Protein AF-A0A7S1M8Z0-F1 (afdb_monomer_lite)

Structure (mmCIF, N/CA/C/O backbone):
data_AF-A0A7S1M8Z0-F1
#
_entry.id   AF-A0A7S1M8Z0-F1
#
loop_
_atom_site.group_PDB
_atom_site.id
_atom_site.type_symbol
_atom_site.label_atom_id
_atom_site.label_alt_id
_atom_site.label_comp_id
_atom_site.label_asym_id
_atom_site.label_entity_id
_atom_site.label_seq_id
_atom_site.pdbx_PDB_ins_code
_atom_site.Cartn_x
_atom_site.Cartn_y
_atom_site.Cartn_z
_atom_site.occupancy
_atom_site.B_iso_or_equiv
_atom_site.auth_seq_id
_atom_site.auth_comp_id
_atom_site.auth_asym_id
_atom_site.auth_atom_id
_atom_site.pdbx_PDB_model_num
ATOM 1 N N . PHE A 1 1 ? 12.786 -20.046 3.860 1.00 57.66 1 PHE A N 1
ATOM 2 C CA . PHE A 1 1 ? 13.550 -18.859 4.321 1.00 57.66 1 PHE A CA 1
ATOM 3 C C . PHE A 1 1 ? 15.037 -19.170 4.453 1.00 57.66 1 PHE A C 1
ATOM 5 O O . PHE A 1 1 ? 15.834 -18.462 3.858 1.00 57.66 1 PHE A O 1
ATOM 12 N N . LEU A 1 2 ? 15.414 -20.235 5.171 1.00 64.81 2 LEU A N 1
ATOM 13 C CA . LEU A 1 2 ? 16.819 -20.633 5.333 1.00 64.81 2 LEU A CA 1
ATOM 14 C C . LEU A 1 2 ? 17.501 -20.988 3.999 1.00 64.81 2 LEU A C 1
ATOM 16 O O . LEU A 1 2 ? 18.540 -20.418 3.695 1.00 64.81 2 LEU A O 1
ATOM 20 N N . GLU A 1 3 ? 16.858 -21.794 3.152 1.00 67.50 3 GLU A N 1
ATOM 21 C CA . GLU A 1 3 ? 17.387 -22.155 1.820 1.00 67.50 3 GLU A CA 1
ATOM 22 C C . GLU A 1 3 ? 17.566 -20.942 0.888 1.00 67.50 3 GLU A C 1
ATOM 24 O O . GLU A 1 3 ? 18.524 -20.852 0.124 1.00 67.50 3 GLU A O 1
ATOM 29 N N . PHE A 1 4 ? 16.663 -19.960 0.986 1.00 63.91 4 PHE A N 1
ATOM 30 C CA . PHE A 1 4 ? 16.770 -18.688 0.267 1.00 63.91 4 PHE A CA 1
ATOM 31 C C . PHE A 1 4 ? 17.975 -17.876 0.753 1.00 63.91 4 PHE A C 1
ATOM 33 O O . PHE A 1 4 ? 18.773 -17.408 -0.053 1.00 63.91 4 PHE A O 1
ATOM 40 N N . ALA A 1 5 ? 18.132 -17.736 2.074 1.00 66.06 5 ALA A N 1
ATOM 41 C CA . ALA A 1 5 ? 19.267 -17.032 2.666 1.00 66.06 5 ALA A CA 1
ATOM 42 C C . ALA A 1 5 ? 20.605 -17.690 2.288 1.00 66.06 5 ALA A C 1
ATOM 44 O O . ALA A 1 5 ? 21.610 -17.003 2.118 1.00 66.06 5 ALA A O 1
ATOM 45 N N . GLU A 1 6 ? 20.615 -19.010 2.121 1.00 70.12 6 GLU A N 1
ATOM 46 C CA . GLU A 1 6 ? 21.782 -19.779 1.700 1.00 70.12 6 GLU A CA 1
ATOM 47 C C . GLU A 1 6 ? 22.109 -19.586 0.210 1.00 70.12 6 GLU A C 1
ATOM 49 O O . GLU A 1 6 ? 23.267 -19.354 -0.138 1.00 70.12 6 GLU A O 1
ATOM 54 N N . ARG A 1 7 ? 21.095 -19.545 -0.666 1.00 67.25 7 ARG A N 1
ATOM 55 C CA . ARG A 1 7 ? 21.262 -19.185 -2.088 1.00 67.25 7 ARG A CA 1
ATOM 56 C C . ARG A 1 7 ? 21.718 -17.742 -2.300 1.00 67.25 7 ARG A C 1
ATOM 58 O O . ARG A 1 7 ? 22.514 -17.489 -3.196 1.00 67.25 7 ARG A O 1
ATOM 65 N N . VAL A 1 8 ? 21.249 -16.799 -1.481 1.00 66.81 8 VAL A N 1
ATOM 66 C CA . VAL A 1 8 ? 21.716 -15.401 -1.522 1.00 66.81 8 VAL A CA 1
ATOM 67 C C . VAL A 1 8 ? 23.174 -15.291 -1.065 1.00 66.81 8 VAL A C 1
ATOM 69 O O . VAL A 1 8 ? 23.925 -14.496 -1.623 1.00 66.81 8 VAL A O 1
ATOM 72 N N . LYS A 1 9 ? 23.599 -16.103 -0.086 1.00 71.25 9 LYS A N 1
ATOM 73 C CA . LYS A 1 9 ? 25.006 -16.169 0.348 1.00 71.25 9 LYS A CA 1
ATOM 74 C C . LYS A 1 9 ? 25.931 -16.756 -0.722 1.00 71.25 9 LYS A C 1
ATOM 76 O O . LYS A 1 9 ? 27.080 -16.337 -0.793 1.00 71.25 9 LYS A O 1
ATOM 81 N N . ASN A 1 10 ? 25.432 -17.682 -1.544 1.00 75.06 10 ASN A N 1
ATOM 82 C CA . ASN A 1 10 ? 26.195 -18.366 -2.589 1.00 75.06 10 ASN A CA 1
ATOM 83 C C . ASN A 1 10 ? 25.522 -18.207 -3.966 1.00 75.06 10 ASN A C 1
ATOM 85 O O . ASN A 1 10 ? 24.929 -19.163 -4.477 1.00 75.06 10 ASN A O 1
ATOM 89 N N . PRO A 1 11 ? 25.584 -17.012 -4.581 1.00 63.38 11 PRO A N 1
ATOM 90 C CA . PRO A 1 11 ? 24.994 -16.804 -5.893 1.00 63.38 11 PRO A CA 1
ATOM 91 C C . PRO A 1 11 ? 25.769 -17.618 -6.946 1.00 63.38 11 PRO A C 1
ATOM 93 O O . PRO A 1 11 ? 27.001 -17.589 -6.955 1.00 63.38 11 PRO A O 1
ATOM 96 N N . PRO A 1 12 ? 25.098 -18.347 -7.854 1.00 67.38 12 PRO A N 1
ATOM 97 C CA . PRO A 1 12 ? 25.777 -19.001 -8.970 1.00 67.38 12 PRO A CA 1
ATOM 98 C C . PRO A 1 12 ? 26.380 -17.965 -9.927 1.00 67.38 12 PRO A C 1
ATOM 100 O O . PRO A 1 12 ? 25.918 -16.819 -9.990 1.00 67.38 12 PRO A O 1
ATOM 103 N N . ALA A 1 13 ? 27.416 -18.406 -10.646 1.00 66.19 13 ALA A N 1
ATOM 104 C CA . ALA A 1 13 ? 28.299 -17.576 -11.458 1.00 66.19 13 ALA A CA 1
ATOM 105 C C . ALA A 1 13 ? 27.532 -16.645 -12.420 1.00 66.19 13 ALA A C 1
ATOM 107 O O . ALA A 1 13 ? 26.512 -17.057 -12.982 1.00 66.19 13 ALA A O 1
ATOM 108 N N . PRO A 1 14 ? 28.004 -15.398 -12.605 1.00 62.69 14 PRO A N 1
ATOM 109 C CA . PRO A 1 14 ? 27.359 -14.445 -13.495 1.00 62.69 14 PRO A CA 1
ATOM 110 C C . PRO A 1 14 ? 27.342 -14.978 -14.931 1.00 62.69 14 PRO A C 1
ATOM 112 O O . PRO A 1 14 ? 28.318 -15.556 -15.412 1.00 62.69 14 PRO A O 1
ATOM 115 N N . VAL A 1 15 ? 26.208 -14.787 -15.604 1.00 66.50 15 VAL A N 1
ATOM 116 C CA . VAL A 1 15 ? 26.064 -15.053 -17.037 1.00 66.50 15 VAL A CA 1
ATOM 117 C C . VAL A 1 15 ? 26.880 -14.008 -17.801 1.00 66.50 15 VAL A C 1
ATOM 119 O O . VAL A 1 15 ? 26.974 -12.863 -17.362 1.00 66.50 15 VAL A O 1
ATOM 122 N N . VAL A 1 16 ? 27.493 -14.437 -18.907 1.00 60.75 16 VAL A N 1
ATOM 123 C CA . VAL A 1 16 ? 28.417 -13.668 -19.756 1.00 60.75 16 VAL A CA 1
ATOM 124 C C . VAL A 1 16 ? 27.919 -12.238 -19.966 1.00 60.75 16 VAL A C 1
ATOM 126 O O . VAL A 1 16 ? 26.814 -12.024 -20.463 1.00 60.75 16 VAL A O 1
ATOM 129 N N . GLU A 1 17 ? 28.748 -11.271 -19.572 1.00 58.31 17 GLU A N 1
ATOM 130 C CA . GLU A 1 17 ? 28.464 -9.846 -19.704 1.00 58.31 17 GLU A CA 1
ATOM 131 C C . GLU A 1 17 ? 28.171 -9.509 -21.172 1.00 58.31 17 GLU A C 1
ATOM 133 O O . GLU A 1 17 ? 29.027 -9.647 -22.050 1.00 58.31 17 GLU A O 1
ATOM 138 N N . GLY A 1 18 ? 26.939 -9.071 -21.445 1.00 62.22 18 GLY A N 1
ATOM 139 C CA . GLY A 1 18 ? 26.601 -8.436 -22.713 1.00 62.22 18 GLY A CA 1
ATOM 140 C C . GLY A 1 18 ? 27.474 -7.195 -22.949 1.00 62.22 18 GLY A C 1
ATOM 141 O O . GLY A 1 18 ? 28.078 -6.673 -22.007 1.00 62.22 18 GLY A O 1
ATOM 142 N N . PRO A 1 19 ? 27.564 -6.698 -24.196 1.00 61.81 19 PRO A N 1
ATOM 143 C CA . PRO A 1 19 ? 28.410 -5.557 -24.523 1.00 61.81 19 PRO A CA 1
ATOM 144 C C . PRO A 1 19 ? 28.108 -4.386 -23.586 1.00 61.81 19 PRO A C 1
ATOM 146 O O . PRO A 1 19 ? 26.971 -3.921 -23.500 1.00 61.81 19 PRO A O 1
ATOM 149 N N . ALA A 1 20 ? 29.137 -3.931 -22.868 1.00 58.75 20 ALA A N 1
ATOM 150 C CA . ALA A 1 20 ? 29.019 -2.845 -21.911 1.00 58.75 20 ALA A CA 1
ATOM 151 C C . ALA A 1 20 ? 28.446 -1.604 -22.608 1.00 58.75 20 ALA A C 1
ATOM 153 O O . ALA A 1 20 ? 29.115 -0.983 -23.441 1.00 58.75 20 ALA A O 1
ATOM 154 N N . MET A 1 21 ? 27.206 -1.237 -22.271 1.00 53.12 21 MET A N 1
ATOM 155 C CA . MET A 1 21 ? 26.629 0.031 -22.703 1.00 53.12 21 MET A CA 1
ATOM 156 C C . MET A 1 21 ? 27.519 1.159 -22.182 1.00 53.12 21 MET A C 1
ATOM 158 O O . MET A 1 21 ? 27.577 1.433 -20.981 1.00 53.12 21 MET A O 1
ATOM 162 N N . LYS A 1 22 ? 28.231 1.823 -23.095 1.00 59.34 22 LYS A N 1
ATOM 163 C CA . LYS A 1 22 ? 28.961 3.052 -22.794 1.00 59.34 22 LYS A CA 1
ATOM 164 C C . LYS A 1 22 ? 27.948 4.180 -22.668 1.00 59.34 22 LYS A C 1
ATOM 166 O O . LYS A 1 22 ? 27.602 4.833 -23.644 1.00 59.34 22 LYS A O 1
ATOM 171 N N . ILE A 1 23 ? 27.449 4.379 -21.454 1.00 61.59 23 ILE A N 1
ATOM 172 C CA . ILE A 1 23 ? 26.660 5.560 -21.120 1.00 61.59 23 ILE A CA 1
ATOM 173 C C . ILE A 1 23 ? 27.655 6.704 -20.927 1.00 61.59 23 ILE A C 1
ATOM 175 O O . ILE A 1 23 ? 28.396 6.721 -19.942 1.00 61.59 23 ILE A O 1
ATOM 179 N N . GLU A 1 24 ? 27.688 7.652 -21.860 1.00 72.69 24 GLU A N 1
ATOM 180 C CA . GLU A 1 24 ? 28.400 8.915 -21.669 1.00 72.69 24 GLU A CA 1
ATOM 181 C C . GLU A 1 24 ? 27.661 9.729 -20.603 1.00 72.69 24 GLU A C 1
ATOM 183 O O . GLU A 1 24 ? 26.713 10.465 -20.871 1.00 72.69 24 GLU A O 1
ATOM 188 N N . LYS A 1 25 ? 28.034 9.509 -19.339 1.00 72.31 25 LYS A N 1
ATOM 189 C CA . LYS A 1 25 ? 27.391 10.161 -18.200 1.00 72.31 25 LYS A CA 1
ATOM 190 C C . LYS A 1 25 ? 27.702 11.653 -18.239 1.00 72.31 25 LYS A C 1
ATOM 192 O O . LYS A 1 25 ? 28.848 12.056 -18.049 1.00 72.31 25 LYS A O 1
ATOM 197 N N . SER A 1 26 ? 26.672 12.469 -18.430 1.00 79.56 26 SER A N 1
ATOM 198 C CA . SER A 1 26 ? 26.752 13.907 -18.187 1.00 79.56 26 SER A CA 1
ATOM 199 C C . SER A 1 26 ? 27.085 14.143 -16.711 1.00 79.56 26 SER A C 1
ATOM 201 O O . SER A 1 26 ? 26.554 13.469 -15.825 1.00 79.56 26 SER A O 1
ATOM 203 N N . THR A 1 27 ? 27.958 15.101 -16.425 1.00 86.94 27 THR A N 1
ATOM 204 C CA . THR A 1 27 ? 28.214 15.541 -15.049 1.00 86.94 27 THR A CA 1
ATOM 205 C C . THR A 1 27 ? 26.972 16.216 -14.462 1.00 86.94 27 THR A C 1
ATOM 207 O O . THR A 1 27 ? 26.138 16.751 -15.195 1.00 86.94 27 THR A O 1
ATOM 210 N N . ALA A 1 28 ? 26.857 16.249 -13.132 1.00 83.81 28 ALA A N 1
ATOM 211 C CA . ALA A 1 28 ? 25.744 16.921 -12.454 1.00 83.81 28 ALA A CA 1
ATOM 212 C C . ALA A 1 28 ? 25.609 18.404 -12.861 1.00 83.81 28 ALA A C 1
ATOM 214 O O . ALA A 1 28 ? 24.496 18.912 -12.972 1.00 83.81 28 ALA A O 1
ATOM 215 N N . ILE A 1 29 ? 26.735 19.074 -13.145 1.00 88.00 29 ILE A N 1
ATOM 216 C CA . ILE A 1 29 ? 26.765 20.467 -13.617 1.00 88.00 29 ILE A CA 1
ATOM 217 C C . ILE A 1 29 ? 26.121 20.573 -15.004 1.00 88.00 29 ILE A C 1
ATOM 219 O O . ILE A 1 29 ? 25.214 21.377 -15.196 1.00 88.00 29 ILE A O 1
ATOM 223 N N . GLN A 1 30 ? 26.509 19.704 -15.941 1.00 87.19 30 GLN A N 1
ATOM 224 C CA . GLN A 1 30 ? 25.935 19.679 -17.292 1.00 87.19 30 GLN A CA 1
ATOM 225 C C . GLN A 1 30 ? 24.432 19.366 -17.275 1.00 87.19 30 GLN A C 1
ATOM 227 O O . GLN A 1 30 ? 23.664 19.971 -18.019 1.00 87.19 30 GLN A O 1
ATOM 232 N N . GLN A 1 31 ? 23.989 18.455 -16.402 1.00 83.00 31 GLN A N 1
ATOM 233 C CA . GLN A 1 31 ? 22.563 18.149 -16.232 1.00 83.00 31 GLN A CA 1
ATOM 234 C C . GLN A 1 31 ? 21.795 19.341 -15.662 1.00 83.00 31 GLN A C 1
ATOM 236 O O . GLN A 1 31 ? 20.706 19.655 -16.133 1.00 83.00 31 GLN A O 1
ATOM 241 N N . GLN A 1 32 ? 22.359 20.025 -14.667 1.00 84.19 32 GLN A N 1
ATOM 242 C CA . GLN A 1 32 ? 21.751 21.210 -14.073 1.00 84.19 32 GLN A CA 1
ATOM 243 C C . GLN A 1 32 ? 21.622 22.351 -15.087 1.00 84.19 32 GLN A C 1
ATOM 245 O O . GLN A 1 32 ? 20.575 22.995 -15.144 1.00 84.19 32 GLN A O 1
ATOM 250 N N . GLU A 1 33 ? 22.660 22.606 -15.883 1.00 88.69 33 GLU A N 1
ATOM 251 C CA . GLU A 1 33 ? 22.640 23.612 -16.949 1.00 88.69 33 GLU A CA 1
ATOM 252 C C . GLU A 1 33 ? 21.593 23.283 -18.016 1.00 88.69 33 GLU A C 1
ATOM 254 O O . GLU A 1 33 ? 20.807 24.153 -18.387 1.00 88.69 33 GLU A O 1
ATOM 259 N N . PHE A 1 34 ? 21.523 22.020 -18.445 1.00 85.75 34 PHE A N 1
ATOM 260 C CA . PHE A 1 34 ? 20.521 21.547 -19.398 1.00 85.75 34 PHE A CA 1
ATOM 261 C C . PHE A 1 34 ? 19.091 21.663 -18.851 1.00 85.75 34 PHE A C 1
ATOM 263 O O . PHE A 1 34 ? 18.221 22.233 -19.498 1.00 85.75 34 PHE A O 1
ATOM 270 N N . LEU A 1 35 ? 18.829 21.204 -17.626 1.00 83.31 35 LEU A N 1
ATOM 271 C CA . LEU A 1 35 ? 17.498 21.317 -17.019 1.00 83.31 35 LEU A CA 1
ATOM 272 C C . LEU A 1 35 ? 17.081 22.779 -16.809 1.00 83.31 35 LEU A C 1
ATOM 274 O O . LEU A 1 35 ? 15.910 23.109 -16.956 1.00 83.31 35 LEU A O 1
ATOM 278 N N . ARG A 1 36 ? 18.030 23.671 -16.498 1.00 83.44 36 ARG A N 1
ATOM 279 C CA . ARG A 1 36 ? 17.775 25.118 -16.391 1.00 83.44 36 ARG A CA 1
ATOM 280 C C . ARG A 1 36 ? 17.540 25.791 -17.741 1.00 83.44 36 ARG A C 1
ATOM 282 O O . ARG A 1 36 ? 16.894 26.841 -17.771 1.00 83.44 36 ARG A O 1
ATOM 289 N N . SER A 1 37 ? 18.086 25.239 -18.826 1.00 88.12 37 SER A N 1
ATOM 290 C CA . SER A 1 37 ? 17.862 25.748 -20.181 1.00 88.12 37 SER A CA 1
ATOM 291 C C . SER A 1 37 ? 16.499 25.328 -20.734 1.00 88.12 37 SER A C 1
ATOM 293 O O . SER A 1 37 ? 15.912 26.076 -21.516 1.00 88.12 37 SER A O 1
ATOM 295 N N . ILE A 1 38 ? 15.944 24.203 -20.268 1.00 86.81 38 ILE A N 1
ATOM 296 C CA . ILE A 1 38 ? 14.553 23.816 -20.522 1.00 86.81 38 ILE A CA 1
ATOM 297 C C . ILE A 1 38 ? 13.631 24.741 -19.718 1.00 86.81 38 ILE A C 1
ATOM 299 O O . ILE A 1 38 ? 13.222 24.453 -18.595 1.00 86.81 38 ILE A O 1
ATOM 303 N N . LYS A 1 39 ? 13.289 25.886 -20.304 1.00 77.81 39 LYS A N 1
ATOM 304 C CA . LYS A 1 39 ? 12.214 26.746 -19.811 1.00 77.81 39 LYS A CA 1
ATOM 305 C C . LYS A 1 39 ? 10.970 26.500 -20.647 1.00 77.81 39 LYS A C 1
ATOM 307 O O . LYS A 1 39 ? 10.931 26.840 -21.824 1.00 77.81 39 LYS A O 1
ATOM 312 N N . CYS A 1 40 ? 9.954 25.919 -20.025 1.00 77.06 40 CYS A N 1
ATOM 313 C CA . CYS A 1 40 ? 8.594 25.936 -20.540 1.00 77.06 40 CYS A CA 1
ATOM 314 C C . CYS A 1 40 ? 7.809 26.913 -19.668 1.00 77.06 40 CYS A C 1
ATOM 316 O O . CYS A 1 40 ? 7.629 26.672 -18.474 1.00 77.06 40 CYS A O 1
ATOM 318 N N . GLU A 1 41 ? 7.396 28.042 -20.238 1.00 76.00 41 GLU A N 1
ATOM 319 C CA . GLU A 1 41 ? 6.440 28.917 -19.567 1.00 76.00 41 GLU A CA 1
ATOM 320 C C . GLU A 1 41 ? 5.075 28.234 -19.597 1.00 76.00 41 GLU A C 1
ATOM 322 O O . GLU A 1 41 ? 4.386 28.209 -20.615 1.00 76.00 41 GLU A O 1
ATOM 327 N N . VAL A 1 42 ? 4.709 27.627 -18.471 1.00 78.06 42 VAL A N 1
ATOM 328 C CA . VAL A 1 42 ? 3.378 27.061 -18.271 1.00 78.06 42 VAL A CA 1
ATOM 329 C C . VAL A 1 42 ? 2.503 28.161 -17.689 1.00 78.06 42 VAL A C 1
ATOM 331 O O . VAL A 1 42 ? 2.612 28.495 -16.510 1.00 78.06 42 VAL A O 1
ATOM 334 N N . SER A 1 43 ? 1.639 28.743 -18.516 1.00 80.75 43 SER A N 1
ATOM 335 C CA . SER A 1 43 ? 0.570 29.612 -18.040 1.00 80.75 43 SER A CA 1
ATOM 336 C C . SER A 1 43 ? -0.681 28.772 -17.793 1.00 80.75 43 SER A C 1
ATOM 338 O O . SER A 1 43 ? -1.167 28.052 -18.664 1.00 80.75 43 SER A O 1
ATOM 340 N N . CYS A 1 44 ? -1.198 28.832 -16.570 1.00 75.25 44 CYS A N 1
ATOM 341 C CA . CYS A 1 44 ? -2.487 28.248 -16.234 1.00 75.25 44 CYS A CA 1
ATOM 342 C C . CYS A 1 44 ? -3.514 29.381 -16.204 1.00 75.25 44 CYS A C 1
ATOM 344 O O . CYS A 1 44 ? -3.436 30.256 -15.346 1.00 75.25 44 CYS A O 1
ATOM 346 N N . ALA A 1 45 ? -4.450 29.381 -17.155 1.00 83.75 45 ALA A N 1
ATOM 347 C CA . ALA A 1 45 ? -5.551 30.346 -17.205 1.00 83.75 45 ALA A CA 1
ATOM 348 C C . ALA A 1 45 ? -6.752 29.932 -16.330 1.00 83.75 45 ALA A C 1
ATOM 350 O O . ALA A 1 45 ? -7.773 30.614 -16.333 1.00 83.75 45 ALA A O 1
ATOM 351 N N . ALA A 1 46 ? -6.658 28.801 -15.622 1.00 84.06 46 ALA A N 1
ATOM 352 C CA . ALA A 1 46 ? -7.729 28.329 -14.757 1.00 84.06 46 ALA A CA 1
ATOM 353 C C . ALA A 1 46 ? -7.810 29.178 -13.482 1.00 84.06 46 ALA A C 1
ATOM 355 O O . ALA A 1 46 ? -6.788 29.519 -12.881 1.00 84.06 46 ALA A O 1
ATOM 356 N N . GLU A 1 47 ? -9.033 29.487 -13.053 1.00 81.81 47 GLU A N 1
ATOM 357 C CA . GLU A 1 47 ? -9.273 30.117 -11.758 1.00 81.81 47 GLU A CA 1
ATOM 358 C C . GLU A 1 47 ? -8.748 29.223 -10.627 1.00 81.81 47 GLU A C 1
ATOM 360 O O . GLU A 1 47 ? -8.876 27.996 -10.658 1.00 81.81 47 GLU A O 1
ATOM 365 N N . HIS A 1 48 ? -8.121 29.841 -9.626 1.00 75.75 48 HIS A N 1
ATOM 366 C CA . HIS A 1 48 ? -7.600 29.121 -8.470 1.00 75.75 48 HIS A CA 1
ATOM 367 C C . HIS A 1 48 ? -8.779 28.535 -7.685 1.00 75.75 48 HIS A C 1
ATOM 369 O O . HIS A 1 48 ? -9.573 29.278 -7.110 1.00 75.75 48 HIS A O 1
ATOM 375 N N . VAL A 1 49 ? -8.910 27.208 -7.669 1.00 80.50 49 VAL A N 1
ATOM 376 C CA . VAL A 1 49 ? -9.993 26.547 -6.934 1.00 80.50 49 VAL A CA 1
ATOM 377 C C . VAL A 1 49 ? -9.731 26.702 -5.439 1.00 80.50 49 VAL A C 1
ATOM 379 O O . VAL A 1 49 ? -8.772 26.144 -4.905 1.00 80.50 49 VAL A O 1
ATOM 382 N N . THR A 1 50 ? -10.579 27.462 -4.748 1.00 79.69 50 THR A N 1
ATOM 383 C CA . THR A 1 50 ? -10.586 27.492 -3.284 1.00 79.69 50 THR A CA 1
ATOM 384 C C . THR A 1 50 ? -11.281 26.235 -2.766 1.00 79.69 50 THR A C 1
ATOM 386 O O . THR A 1 50 ? -12.428 25.997 -3.154 1.00 79.69 50 THR A O 1
ATOM 389 N N . PRO A 1 51 ? -10.634 25.429 -1.907 1.00 79.19 51 PRO A N 1
ATOM 390 C CA . PRO A 1 51 ? -11.277 24.254 -1.336 1.00 79.19 51 PRO A CA 1
ATOM 391 C C . PRO A 1 51 ? -12.516 24.656 -0.525 1.00 79.19 51 PRO A C 1
ATOM 393 O O . PRO A 1 51 ? -12.527 25.698 0.134 1.00 79.19 51 PRO A O 1
ATOM 396 N N . GLU A 1 52 ? -13.555 23.822 -0.565 1.00 82.69 52 GLU A N 1
ATOM 397 C CA . GLU A 1 52 ? -14.749 24.008 0.262 1.00 82.69 52 GLU A CA 1
ATOM 398 C C . GLU A 1 52 ? -14.385 24.015 1.757 1.00 82.69 52 GLU A C 1
ATOM 400 O O . GLU A 1 52 ? -13.417 23.381 2.190 1.00 82.69 52 GLU A O 1
ATOM 405 N N . ALA A 1 53 ? -15.164 24.724 2.576 1.00 77.50 53 ALA A N 1
ATOM 406 C CA . ALA A 1 53 ? -14.949 24.741 4.019 1.00 77.50 53 ALA A CA 1
ATOM 407 C C . ALA A 1 53 ? -15.067 23.314 4.588 1.00 77.50 53 ALA A C 1
ATOM 409 O O . ALA A 1 53 ? -16.136 22.710 4.551 1.00 77.50 53 ALA A O 1
ATOM 410 N N . GLY A 1 54 ? -13.961 22.777 5.114 1.00 72.38 54 GLY A N 1
ATOM 411 C CA . GLY A 1 54 ? -13.887 21.396 5.607 1.00 72.38 54 GLY A CA 1
ATOM 412 C C . GLY A 1 54 ? -13.300 20.384 4.618 1.00 72.38 54 GLY A C 1
ATOM 413 O O . GLY A 1 54 ? -13.151 19.220 4.983 1.00 72.38 54 GLY A O 1
ATOM 414 N N . ALA A 1 55 ? -12.895 20.806 3.415 1.00 68.88 55 ALA A N 1
ATOM 415 C CA . ALA A 1 55 ? -12.082 19.999 2.509 1.00 68.88 55 ALA A CA 1
ATOM 416 C C . ALA A 1 55 ? -10.647 19.879 3.055 1.00 68.88 55 ALA A C 1
ATOM 418 O O . ALA A 1 55 ? -9.711 20.546 2.620 1.00 68.88 55 ALA A O 1
ATOM 419 N N . GLY A 1 56 ? -10.494 19.034 4.069 1.00 72.50 56 GLY A N 1
ATOM 420 C CA . GLY A 1 56 ? -9.224 18.621 4.642 1.00 72.50 56 GLY A CA 1
ATOM 421 C C . GLY A 1 56 ? -9.217 17.110 4.829 1.00 72.50 56 GLY A C 1
ATOM 422 O O . GLY A 1 56 ? -10.255 16.487 5.049 1.00 72.50 56 GLY A O 1
ATOM 423 N N . THR A 1 57 ? -8.042 16.496 4.736 1.00 74.06 57 THR A N 1
ATOM 424 C CA . THR A 1 57 ? -7.894 15.081 5.077 1.00 74.06 57 THR A CA 1
ATOM 425 C C . THR A 1 57 ? -7.999 14.915 6.594 1.00 74.06 57 THR A C 1
ATOM 427 O O . THR A 1 57 ? -7.296 15.632 7.314 1.00 74.06 57 THR A O 1
ATOM 430 N N . PRO A 1 58 ? -8.832 13.991 7.108 1.00 78.00 58 PRO A N 1
ATOM 431 C CA . PRO A 1 58 ? -8.868 13.714 8.539 1.00 78.00 58 PRO A CA 1
ATOM 432 C C . PRO A 1 58 ? -7.496 13.219 9.020 1.00 78.00 58 PRO A C 1
ATOM 434 O O . PRO A 1 58 ? -6.786 12.535 8.280 1.00 78.00 58 PRO A O 1
ATOM 437 N N . ASP A 1 59 ? -7.128 13.542 10.265 1.00 86.00 59 ASP A N 1
ATOM 438 C CA . ASP A 1 59 ? -5.923 12.986 10.892 1.00 86.00 59 ASP A CA 1
ATOM 439 C C . ASP A 1 59 ? -6.116 11.482 11.101 1.00 86.00 59 ASP A C 1
ATOM 441 O O . ASP A 1 59 ? -6.762 11.036 12.052 1.00 86.00 59 ASP A O 1
ATOM 445 N N . VAL A 1 60 ? -5.535 10.714 10.184 1.00 88.44 60 VAL A N 1
ATOM 446 C CA . VAL A 1 60 ? -5.622 9.258 10.081 1.00 88.44 60 VAL A CA 1
ATOM 447 C C . VAL A 1 60 ? -5.280 8.557 11.399 1.00 88.44 60 VAL A C 1
ATOM 449 O O . VAL A 1 60 ? -5.947 7.593 11.781 1.00 88.44 60 VAL A O 1
ATOM 452 N N . CYS A 1 61 ? -4.293 9.071 12.134 1.00 84.56 61 CYS A N 1
ATOM 453 C CA . CYS A 1 61 ? -3.822 8.487 13.389 1.00 84.56 61 CYS A CA 1
ATOM 454 C C . CYS A 1 61 ? -4.805 8.698 14.551 1.00 84.56 61 CYS A C 1
ATOM 456 O O . CYS A 1 61 ? -4.720 8.017 15.573 1.00 84.56 61 CYS A O 1
ATOM 458 N N . ARG A 1 62 ? -5.725 9.660 14.421 1.00 84.12 62 ARG A N 1
ATOM 459 C CA . ARG A 1 62 ? -6.692 10.041 15.462 1.00 84.12 62 ARG A CA 1
ATOM 460 C C . ARG A 1 62 ? -8.121 9.623 15.151 1.00 84.12 62 ARG A C 1
ATOM 462 O O . ARG A 1 62 ? -9.007 9.853 15.971 1.00 84.12 62 ARG A O 1
ATOM 469 N N . VAL A 1 63 ? -8.353 8.993 14.004 1.00 84.12 63 VAL A N 1
ATOM 470 C CA . VAL A 1 63 ? -9.666 8.460 13.649 1.00 84.12 63 VAL A CA 1
ATOM 471 C C . VAL A 1 63 ? -10.032 7.331 14.618 1.00 84.12 63 VAL A C 1
ATOM 473 O O . VAL A 1 63 ? -9.409 6.268 14.623 1.00 84.12 63 VAL A O 1
ATOM 476 N N . ALA A 1 64 ? -11.051 7.572 15.442 1.00 73.12 64 ALA A N 1
ATOM 477 C CA . ALA A 1 64 ? -11.667 6.565 16.293 1.00 73.12 64 ALA A CA 1
ATOM 478 C C . ALA A 1 64 ? -12.979 6.107 15.645 1.00 73.12 64 ALA A C 1
ATOM 480 O O . ALA A 1 64 ? -13.959 6.849 15.638 1.00 73.12 64 ALA A O 1
ATOM 481 N N . CYS A 1 65 ? -12.990 4.889 15.105 1.00 69.50 65 CYS A N 1
ATOM 482 C CA . CYS A 1 65 ? -14.203 4.224 14.638 1.00 69.50 65 CYS A CA 1
ATOM 483 C C . CYS A 1 65 ? -14.378 2.936 15.432 1.00 69.50 65 CYS A C 1
ATOM 485 O O . CYS A 1 65 ? -13.423 2.172 15.586 1.00 69.50 65 CYS A O 1
ATOM 487 N N . GLU A 1 66 ? -15.594 2.666 15.887 1.00 78.62 66 GLU A N 1
ATOM 488 C CA . GLU A 1 66 ? -15.950 1.350 16.400 1.00 78.62 66 GLU A CA 1
ATOM 489 C C . GLU A 1 66 ? -16.183 0.425 15.197 1.00 78.62 66 GLU A C 1
ATOM 491 O O . GLU A 1 66 ? -17.042 0.692 14.356 1.00 78.62 66 GLU A O 1
ATOM 496 N N . VAL A 1 67 ? -15.358 -0.615 15.053 1.00 84.44 67 VAL A N 1
ATOM 497 C CA . VAL A 1 67 ? -15.394 -1.509 13.888 1.00 84.44 67 VAL A CA 1
ATOM 498 C C . VAL A 1 67 ? -15.813 -2.904 14.323 1.00 84.44 67 VAL A C 1
ATOM 500 O O . VAL A 1 67 ? -15.122 -3.569 15.096 1.00 84.44 67 VAL A O 1
ATOM 503 N N . ASP A 1 68 ? -16.937 -3.373 13.782 1.00 91.62 68 ASP A N 1
ATOM 504 C CA . ASP A 1 68 ? -17.369 -4.760 13.927 1.00 91.62 68 ASP A CA 1
ATOM 505 C C . ASP A 1 68 ? -16.461 -5.668 13.085 1.00 91.62 68 ASP A C 1
ATOM 507 O O . ASP A 1 68 ? -16.606 -5.786 11.863 1.00 91.62 68 ASP A O 1
ATOM 511 N N . LYS A 1 69 ? -15.505 -6.317 13.760 1.00 91.94 69 LYS A N 1
ATOM 512 C CA . LYS A 1 69 ? -14.507 -7.192 13.130 1.00 91.94 69 LYS A CA 1
ATOM 513 C C . LYS A 1 69 ? -15.154 -8.343 12.344 1.00 91.94 69 LYS A C 1
ATOM 515 O O . LYS A 1 69 ? -14.591 -8.759 11.334 1.00 91.94 69 LYS A O 1
ATOM 520 N N . LYS A 1 70 ? -16.326 -8.845 12.763 1.00 94.56 70 LYS A N 1
ATOM 521 C CA . LYS A 1 70 ? -17.008 -9.956 12.075 1.00 94.56 70 LYS A CA 1
ATOM 522 C C . LYS A 1 70 ? -17.592 -9.497 10.749 1.00 94.56 70 LYS A C 1
ATOM 524 O O . LYS A 1 70 ? -17.283 -10.085 9.718 1.00 94.56 70 LYS A O 1
ATOM 529 N N . LYS A 1 71 ? -18.342 -8.394 10.762 1.00 94.00 71 LYS A N 1
ATOM 530 C CA . LYS A 1 71 ? -18.904 -7.811 9.534 1.00 94.00 71 LYS A CA 1
ATOM 531 C C . LYS A 1 71 ? -17.816 -7.390 8.553 1.00 94.00 71 LYS A C 1
ATOM 533 O O . LYS A 1 71 ? -17.969 -7.573 7.347 1.00 94.00 71 LYS A O 1
ATOM 538 N N . LEU A 1 72 ? -16.709 -6.845 9.063 1.00 93.94 72 LEU A N 1
ATOM 539 C CA . LEU A 1 72 ? -15.569 -6.478 8.230 1.00 93.94 72 LEU A CA 1
ATOM 540 C C . LEU A 1 72 ? -14.951 -7.708 7.547 1.00 93.94 72 LEU A C 1
ATOM 542 O O . LEU A 1 72 ? -14.693 -7.672 6.345 1.00 93.94 72 LEU A O 1
ATOM 546 N N . ALA A 1 73 ? -14.757 -8.801 8.289 1.00 94.88 73 ALA A N 1
ATOM 547 C CA . ALA A 1 73 ? -14.231 -10.048 7.742 1.00 94.88 73 ALA A CA 1
ATOM 548 C C . ALA A 1 73 ? -15.177 -10.668 6.701 1.00 94.88 73 ALA A C 1
ATOM 550 O O . ALA A 1 73 ? -14.730 -11.042 5.620 1.00 94.88 73 ALA A O 1
ATOM 551 N N . GLU A 1 74 ? -16.481 -10.718 6.983 1.00 96.56 74 GLU A N 1
ATOM 552 C CA . GLU A 1 74 ? -17.503 -11.207 6.046 1.00 96.56 74 GLU A CA 1
ATOM 553 C C . GLU A 1 74 ? -17.504 -10.405 4.739 1.00 96.56 74 GLU A C 1
ATOM 555 O O . GLU A 1 74 ? -17.522 -10.990 3.655 1.00 96.56 74 GLU A O 1
ATOM 560 N N . LYS A 1 75 ? -17.400 -9.070 4.829 1.00 95.31 75 LYS A N 1
ATOM 561 C CA . LYS A 1 75 ? -17.287 -8.184 3.662 1.00 95.31 75 LYS A CA 1
ATOM 562 C C . LYS A 1 75 ? -16.072 -8.542 2.801 1.00 95.31 75 LYS A C 1
ATOM 564 O O . LYS A 1 75 ? -16.215 -8.645 1.587 1.00 95.31 75 LYS A O 1
ATOM 569 N N . ILE A 1 76 ? -14.905 -8.757 3.412 1.00 95.56 76 ILE A N 1
ATOM 570 C CA . ILE A 1 76 ? -13.666 -9.105 2.694 1.00 95.56 76 ILE A CA 1
ATOM 571 C C . ILE A 1 76 ? -13.776 -10.490 2.045 1.00 95.56 76 ILE A C 1
ATOM 573 O O . ILE A 1 76 ? -13.406 -10.653 0.885 1.00 95.56 76 ILE A O 1
ATOM 577 N N . ILE A 1 77 ? -14.316 -11.480 2.763 1.00 97.12 77 ILE A N 1
ATOM 578 C CA . ILE A 1 77 ? -14.510 -12.846 2.248 1.00 97.12 77 ILE A CA 1
ATOM 579 C C . ILE A 1 77 ? -15.452 -12.847 1.039 1.00 97.12 77 ILE A C 1
ATOM 581 O O . ILE A 1 77 ? -15.226 -13.582 0.081 1.00 97.12 77 ILE A O 1
ATOM 585 N N . ALA A 1 78 ? -16.469 -11.985 1.045 1.00 97.12 78 ALA A N 1
ATOM 586 C CA . ALA A 1 78 ? -17.371 -11.789 -0.086 1.00 97.12 78 ALA A CA 1
ATOM 587 C C . ALA A 1 78 ? -16.741 -11.012 -1.266 1.00 97.12 78 ALA A C 1
ATOM 589 O O . ALA A 1 78 ? -17.433 -10.726 -2.241 1.00 97.12 78 ALA A O 1
ATOM 590 N N . GLY A 1 79 ? -15.456 -10.642 -1.194 1.00 95.94 79 GLY A N 1
ATOM 591 C CA . GLY A 1 79 ? -14.763 -9.844 -2.212 1.00 95.94 79 GLY A CA 1
ATOM 592 C C . GLY A 1 79 ? -15.089 -8.347 -2.166 1.00 95.94 79 GLY A C 1
ATOM 593 O O . GLY A 1 79 ? -14.732 -7.608 -3.082 1.00 95.94 79 GLY A O 1
ATOM 594 N N . GLY A 1 80 ? -15.770 -7.884 -1.117 1.00 95.69 80 GLY A N 1
ATOM 595 C CA . GLY A 1 80 ? -16.067 -6.474 -0.901 1.00 95.69 80 GLY A CA 1
ATOM 596 C C . GLY A 1 80 ? -14.854 -5.696 -0.392 1.00 95.69 80 GLY A C 1
ATOM 597 O O . GLY A 1 80 ? -13.999 -6.222 0.320 1.00 95.69 80 GLY A O 1
ATOM 598 N N . THR A 1 81 ? -14.797 -4.406 -0.722 1.00 95.19 81 THR A N 1
ATOM 599 C CA . THR A 1 81 ? -13.731 -3.508 -0.262 1.00 95.19 81 THR A CA 1
ATOM 600 C C . THR A 1 81 ? -14.188 -2.723 0.970 1.00 95.19 81 THR A C 1
ATOM 602 O O . THR A 1 81 ? -15.198 -2.016 0.901 1.00 95.19 81 THR A O 1
ATOM 605 N N . PRO A 1 82 ? -13.479 -2.821 2.107 1.00 93.69 82 PRO A N 1
ATOM 606 C CA . PRO A 1 82 ? -13.708 -1.942 3.245 1.00 93.69 82 PRO A CA 1
ATOM 607 C C . PRO A 1 82 ? -13.522 -0.466 2.892 1.00 93.69 82 PRO A C 1
ATOM 609 O O . PRO A 1 82 ? -12.634 -0.099 2.124 1.00 93.69 82 PRO A O 1
ATOM 612 N N . THR A 1 83 ? -14.337 0.391 3.493 1.00 91.62 83 THR A N 1
ATOM 613 C CA . THR A 1 83 ? -14.168 1.843 3.400 1.00 91.62 83 THR A CA 1
ATOM 614 C C . THR A 1 83 ? -12.891 2.285 4.123 1.00 91.62 83 THR A C 1
ATOM 616 O O . THR A 1 83 ? -12.474 1.630 5.085 1.00 91.62 83 THR A O 1
ATOM 619 N N . PRO A 1 84 ? -12.282 3.425 3.740 1.00 90.25 84 PRO A N 1
ATOM 620 C CA . PRO A 1 84 ? -11.107 3.948 4.435 1.00 90.25 84 PRO A CA 1
ATOM 621 C C . PRO A 1 84 ? -11.318 4.068 5.950 1.00 90.25 84 PRO A C 1
ATOM 623 O O . PRO A 1 84 ? -10.475 3.632 6.725 1.00 90.25 84 PRO A O 1
ATOM 626 N N . SER A 1 85 ? -12.475 4.565 6.394 1.00 88.44 85 SER A N 1
ATOM 627 C CA . SER A 1 85 ? -12.791 4.715 7.820 1.00 88.44 85 SER A CA 1
ATOM 628 C C . SER A 1 85 ? -12.836 3.385 8.582 1.00 88.44 85 SER A C 1
ATOM 630 O O . SER A 1 85 ? -12.379 3.332 9.722 1.00 88.44 85 SER A O 1
ATOM 632 N N . GLU A 1 86 ? -13.346 2.309 7.970 1.00 91.62 86 GLU A N 1
ATOM 633 C CA . GLU A 1 86 ? -13.348 0.964 8.569 1.00 91.62 86 GLU A CA 1
ATOM 634 C C . GLU A 1 86 ? -11.921 0.412 8.709 1.00 91.62 86 GLU A C 1
ATOM 636 O O . GLU A 1 86 ? -11.572 -0.143 9.751 1.00 91.62 86 GLU A O 1
ATOM 641 N N . VAL A 1 87 ? -11.079 0.603 7.685 1.00 92.00 87 VAL A N 1
ATOM 642 C CA . VAL A 1 87 ? -9.670 0.174 7.701 1.00 92.00 87 VAL A CA 1
ATOM 643 C C . VAL A 1 87 ? -8.894 0.904 8.793 1.00 92.00 87 VAL A C 1
ATOM 645 O O . VAL A 1 87 ? -8.197 0.273 9.589 1.00 92.00 87 VAL A O 1
ATOM 648 N N . LEU A 1 88 ? -9.041 2.229 8.860 1.00 92.25 88 LEU A N 1
ATOM 649 C CA . LEU A 1 88 ? -8.364 3.055 9.857 1.00 92.25 88 LEU A CA 1
ATOM 650 C C . LEU A 1 88 ? -8.813 2.714 11.275 1.00 92.25 88 LEU A C 1
ATOM 652 O O . LEU A 1 88 ? -7.972 2.549 12.154 1.00 92.25 88 LEU A O 1
ATOM 656 N N . GLY A 1 89 ? -10.119 2.542 11.491 1.00 91.19 89 GLY A N 1
ATOM 657 C CA . GLY A 1 89 ? -10.652 2.122 12.784 1.00 91.19 89 GLY A CA 1
ATOM 658 C C . GLY A 1 89 ? -10.090 0.776 13.237 1.00 91.19 89 GLY A C 1
ATOM 659 O O . GLY A 1 89 ? -9.641 0.650 14.377 1.00 91.19 89 GLY A O 1
ATOM 660 N N . TYR A 1 90 ? -10.038 -0.204 12.327 1.00 92.44 90 TYR A N 1
ATOM 661 C CA . TYR A 1 90 ? -9.452 -1.510 12.608 1.00 92.44 90 TYR A CA 1
ATOM 662 C C . TYR A 1 90 ? -7.984 -1.369 13.024 1.00 92.44 90 TYR A C 1
ATOM 664 O O . TYR A 1 90 ? -7.643 -1.710 14.155 1.00 92.44 90 TYR A O 1
ATOM 672 N N . PHE A 1 91 ? -7.121 -0.790 12.186 1.00 93.00 91 PHE A N 1
ATOM 673 C CA . PHE A 1 91 ? -5.694 -0.692 12.507 1.00 93.00 91 PHE A CA 1
ATOM 674 C C . PHE A 1 91 ? -5.407 0.162 13.745 1.00 93.00 91 PHE A C 1
ATOM 676 O O . PHE A 1 91 ? -4.597 -0.246 14.573 1.00 93.00 91 PHE A O 1
ATOM 683 N N . ASN A 1 92 ? -6.100 1.287 13.938 1.00 92.31 92 ASN A N 1
ATOM 684 C CA . ASN A 1 92 ? -5.917 2.123 15.127 1.00 92.31 92 ASN A CA 1
ATOM 685 C C . ASN A 1 92 ? -6.324 1.404 16.424 1.00 92.31 92 ASN A C 1
ATOM 687 O O . ASN A 1 92 ? -5.784 1.723 17.486 1.00 92.31 92 ASN A O 1
ATOM 691 N N . SER A 1 93 ? -7.269 0.456 16.363 1.00 91.25 93 SER A N 1
ATOM 692 C CA . SER A 1 93 ? -7.605 -0.404 17.505 1.00 91.25 93 SER A CA 1
ATOM 693 C C . SER A 1 93 ? -6.527 -1.464 17.750 1.00 91.25 93 SER A C 1
ATOM 695 O O . SER A 1 93 ? -6.013 -1.576 18.859 1.00 91.25 93 SER A O 1
ATOM 697 N N . GLU A 1 94 ? -6.094 -2.167 16.703 1.00 92.00 94 GLU A N 1
ATOM 698 C CA . GLU A 1 94 ? -5.160 -3.287 16.840 1.00 92.00 94 GLU A CA 1
ATOM 699 C C . GLU A 1 94 ? -3.746 -2.841 17.219 1.00 92.00 94 GLU A C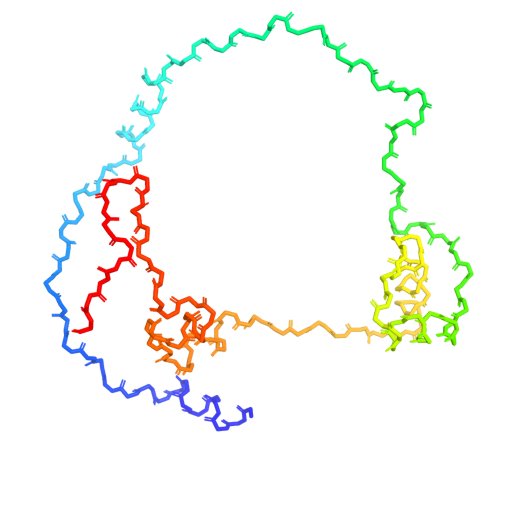 1
ATOM 701 O O . GLU A 1 94 ? -3.091 -3.507 18.017 1.00 92.00 94 GLU A O 1
ATOM 706 N N . LEU A 1 95 ? -3.291 -1.691 16.711 1.00 92.50 95 LEU A N 1
ATOM 707 C CA . LEU A 1 95 ? -1.972 -1.131 17.026 1.00 92.50 95 LEU A CA 1
ATOM 708 C C . LEU A 1 95 ? -1.829 -0.709 18.498 1.00 92.50 95 LEU A C 1
ATOM 710 O O . LEU A 1 95 ? -0.709 -0.530 18.971 1.00 92.50 95 LEU A O 1
ATOM 714 N N . LYS A 1 96 ? -2.940 -0.549 19.231 1.00 90.25 96 LYS A N 1
ATOM 715 C CA . LYS A 1 96 ? -2.927 -0.301 20.684 1.00 90.25 96 LYS A CA 1
ATOM 716 C C . LYS A 1 96 ? -2.823 -1.592 21.492 1.00 90.25 96 LYS A C 1
ATOM 718 O O . LYS A 1 96 ? -2.283 -1.575 22.593 1.00 90.25 96 LYS A O 1
ATOM 723 N N . GLU A 1 97 ? -3.367 -2.686 20.967 1.00 93.19 97 GLU A N 1
ATOM 724 C CA . GLU A 1 97 ? -3.444 -3.975 21.658 1.00 93.19 97 GLU A CA 1
ATOM 725 C C . GLU A 1 97 ? -2.224 -4.859 21.384 1.00 93.19 97 GLU A C 1
ATOM 727 O O . GLU A 1 97 ? -1.833 -5.660 22.233 1.00 93.19 97 GLU A O 1
ATOM 732 N N . ARG A 1 98 ? -1.614 -4.739 20.199 1.00 94.25 98 ARG A N 1
ATOM 733 C CA . ARG A 1 98 ? -0.494 -5.584 19.780 1.00 94.25 98 ARG A CA 1
ATOM 734 C C . ARG A 1 98 ? 0.442 -4.894 18.797 1.00 94.25 98 ARG A C 1
ATOM 736 O O . ARG A 1 98 ? 0.089 -3.945 18.106 1.00 94.25 98 ARG A O 1
ATOM 743 N N . ILE A 1 99 ? 1.641 -5.457 18.686 1.00 94.81 99 ILE A N 1
ATOM 744 C CA . ILE A 1 99 ? 2.617 -5.082 17.666 1.00 94.81 99 ILE A CA 1
ATOM 745 C C . ILE A 1 99 ? 2.279 -5.827 16.371 1.00 94.81 99 ILE A C 1
ATOM 747 O 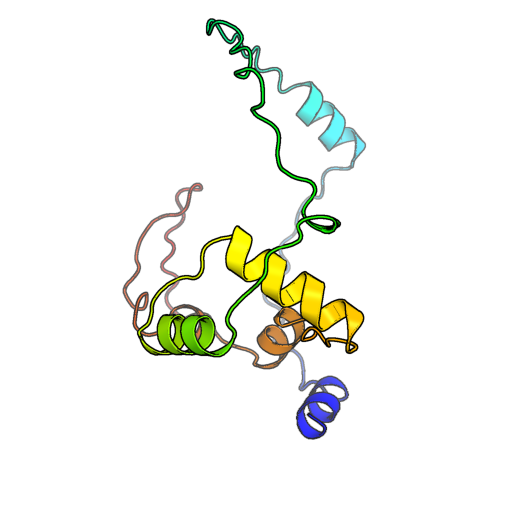O . ILE A 1 99 ? 2.201 -7.056 16.354 1.00 94.81 99 ILE A O 1
ATOM 751 N N . CYS A 1 100 ? 2.091 -5.079 15.287 1.00 92.81 100 CYS A N 1
ATOM 752 C CA . CYS A 1 100 ? 1.924 -5.624 13.943 1.00 92.81 100 CYS A CA 1
ATOM 753 C C . CYS A 1 100 ? 3.281 -5.696 13.234 1.00 92.81 100 CYS A C 1
ATOM 755 O O . CYS A 1 100 ? 4.079 -4.763 13.316 1.00 92.81 100 CYS A O 1
ATOM 757 N N . PHE A 1 101 ? 3.519 -6.779 12.499 1.00 92.06 101 PHE A N 1
ATOM 758 C CA . PHE A 1 101 ? 4.682 -6.917 11.629 1.00 92.06 101 PHE A CA 1
ATOM 759 C C . PHE A 1 101 ? 4.259 -6.676 10.184 1.00 92.06 101 PHE A C 1
ATOM 761 O O . PHE A 1 101 ? 3.250 -7.216 9.731 1.00 92.06 101 PHE A O 1
ATOM 768 N N . LEU A 1 102 ? 5.032 -5.863 9.473 1.00 91.38 102 LEU A N 1
ATOM 769 C CA . LEU A 1 102 ? 4.914 -5.710 8.029 1.00 91.38 102 LEU A CA 1
ATOM 770 C C . LEU A 1 102 ? 5.892 -6.673 7.358 1.00 91.38 102 LEU A C 1
ATOM 772 O O . LEU A 1 102 ? 6.973 -6.926 7.896 1.00 91.38 102 LEU A O 1
ATOM 776 N N . ASP A 1 103 ? 5.507 -7.213 6.203 1.00 87.75 103 ASP A N 1
ATOM 777 C CA . ASP A 1 103 ? 6.432 -8.015 5.404 1.00 87.75 103 ASP A CA 1
ATOM 778 C C . ASP A 1 103 ? 7.634 -7.159 4.965 1.00 87.75 103 ASP A C 1
ATOM 780 O O . ASP A 1 103 ? 7.561 -5.929 4.870 1.00 87.75 103 ASP A O 1
ATOM 784 N N . GLY A 1 104 ? 8.764 -7.820 4.744 1.00 87.38 104 GLY A N 1
ATOM 785 C CA . GLY A 1 104 ? 9.994 -7.189 4.295 1.00 87.38 104 GLY A CA 1
ATOM 786 C C . GLY A 1 104 ? 9.946 -6.768 2.825 1.00 87.38 104 GLY A C 1
ATOM 787 O O . GLY A 1 104 ? 8.933 -6.857 2.133 1.00 87.38 104 GLY A O 1
ATOM 788 N N . GLY A 1 105 ? 11.095 -6.320 2.316 1.00 86.62 105 GLY A N 1
ATOM 789 C CA . GLY A 1 105 ? 11.231 -5.917 0.919 1.00 86.62 105 GLY A CA 1
ATOM 790 C C . GLY A 1 105 ? 10.947 -7.069 -0.050 1.00 86.62 105 GLY A C 1
ATOM 791 O O . GLY A 1 105 ? 11.803 -7.927 -0.271 1.00 86.62 105 GLY A O 1
ATOM 792 N N . MET A 1 106 ? 9.774 -7.053 -0.688 1.00 85.62 106 MET A N 1
ATOM 793 C CA . MET A 1 106 ? 9.408 -8.061 -1.692 1.00 85.62 106 MET A CA 1
ATOM 794 C C . MET A 1 106 ? 10.277 -7.976 -2.957 1.00 85.62 106 MET A C 1
ATOM 796 O O . MET A 1 106 ? 10.493 -8.986 -3.618 1.00 85.62 106 MET A O 1
ATOM 800 N N . GLY A 1 107 ? 10.847 -6.805 -3.272 1.00 84.19 107 GLY A N 1
ATOM 801 C CA . GLY A 1 107 ? 11.712 -6.628 -4.447 1.00 84.19 107 GLY A CA 1
ATOM 802 C C . GLY A 1 107 ? 12.955 -7.522 -4.420 1.00 84.19 107 GLY A C 1
ATOM 803 O O . GLY A 1 107 ? 13.267 -8.173 -5.411 1.00 84.19 107 GLY A O 1
ATOM 804 N N . THR A 1 108 ? 13.620 -7.635 -3.267 1.00 82.25 108 THR A N 1
ATOM 805 C CA . THR A 1 108 ? 14.778 -8.530 -3.099 1.00 82.25 108 THR A CA 1
ATOM 806 C C . THR A 1 108 ? 14.385 -9.997 -3.250 1.00 82.25 108 THR A C 1
ATOM 808 O O . THR A 1 108 ? 15.162 -10.791 -3.773 1.00 82.25 108 THR A O 1
ATOM 811 N N . ARG A 1 109 ? 13.168 -10.365 -2.823 1.00 83.62 109 ARG A N 1
ATOM 812 C CA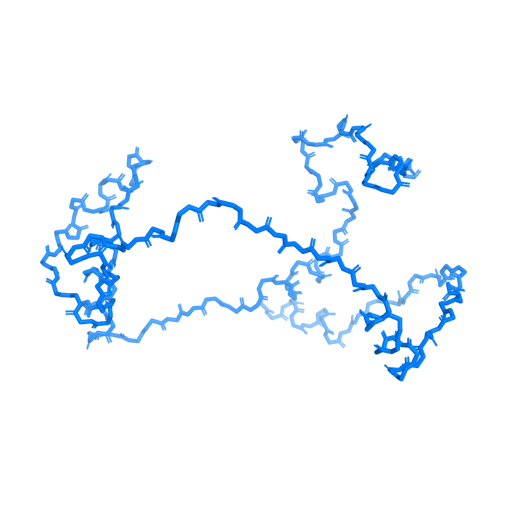 . ARG A 1 109 ? 12.629 -11.712 -3.043 1.00 83.62 109 ARG A CA 1
ATOM 813 C C . ARG A 1 109 ? 12.438 -11.980 -4.533 1.00 83.62 109 ARG A C 1
ATOM 815 O O . ARG A 1 109 ? 12.959 -12.975 -5.011 1.00 83.62 109 ARG A O 1
ATOM 822 N N . ILE A 1 110 ? 11.796 -11.068 -5.262 1.00 85.50 110 ILE A N 1
ATOM 823 C CA . ILE A 1 110 ? 11.558 -11.189 -6.711 1.00 85.50 110 ILE A CA 1
ATOM 824 C C . ILE A 1 110 ? 12.877 -11.290 -7.494 1.00 85.50 110 ILE A C 1
ATOM 826 O O . ILE A 1 110 ? 13.028 -12.170 -8.333 1.00 85.50 110 ILE A O 1
ATOM 830 N N . GLN A 1 111 ? 13.867 -10.448 -7.184 1.00 82.00 111 GLN A N 1
ATOM 831 C CA . GLN A 1 111 ? 15.179 -10.480 -7.850 1.00 82.00 111 GLN A CA 1
ATOM 832 C C . GLN A 1 111 ? 15.904 -11.822 -7.674 1.00 82.00 111 GLN A C 1
ATOM 834 O O . GLN A 1 111 ? 16.591 -12.292 -8.579 1.00 82.00 111 GLN A O 1
ATOM 839 N N . ALA A 1 112 ? 15.754 -12.447 -6.509 1.00 84.62 112 ALA A N 1
ATOM 840 C CA . ALA A 1 112 ? 16.390 -13.720 -6.204 1.00 84.62 112 ALA A CA 1
ATOM 841 C C . ALA A 1 112 ? 15.701 -14.928 -6.863 1.00 84.62 112 ALA A C 1
ATOM 843 O O . ALA A 1 112 ? 16.359 -15.953 -7.040 1.00 84.62 112 ALA A O 1
ATOM 844 N N . GLU A 1 113 ? 14.440 -14.799 -7.287 1.00 86.50 113 GLU A N 1
ATOM 845 C CA . GLU A 1 113 ? 13.766 -15.808 -8.117 1.00 86.50 113 GLU A CA 1
ATOM 846 C C . GLU A 1 113 ? 14.315 -15.851 -9.554 1.00 86.50 113 GLU A C 1
ATOM 848 O O . GLU A 1 113 ? 14.032 -16.800 -10.276 1.00 86.50 113 GLU A O 1
ATOM 853 N N . ARG A 1 114 ? 15.146 -14.871 -9.963 1.00 85.00 114 ARG A N 1
ATOM 854 C CA . ARG A 1 114 ? 15.792 -14.816 -11.294 1.00 85.00 114 ARG A CA 1
ATOM 855 C C . ARG A 1 114 ? 14.803 -15.000 -12.444 1.00 85.00 114 ARG A C 1
ATOM 857 O O . ARG A 1 114 ? 15.117 -15.651 -13.435 1.00 85.00 114 ARG A O 1
ATOM 864 N N . LEU A 1 115 ? 13.622 -14.421 -12.267 1.00 86.44 115 LEU A N 1
ATOM 865 C CA . LEU A 1 115 ? 12.546 -14.451 -13.242 1.00 86.44 115 LEU A CA 1
ATOM 866 C C . LEU A 1 115 ? 13.039 -13.897 -14.578 1.00 86.44 115 LEU A C 1
ATOM 868 O O . LEU A 1 115 ? 13.705 -12.856 -14.618 1.00 86.44 115 LEU A O 1
ATOM 872 N N . GLU A 1 116 ? 12.700 -14.592 -15.652 1.00 84.88 116 GLU A N 1
ATOM 873 C CA . GLU A 1 116 ? 12.933 -14.120 -17.007 1.00 84.88 116 GLU A CA 1
ATOM 874 C C . GLU A 1 116 ? 11.770 -13.223 -17.456 1.00 84.88 116 GLU A C 1
ATOM 876 O O . GLU A 1 116 ? 10.705 -13.171 -16.837 1.00 84.88 116 GLU A O 1
ATOM 881 N N . GLU A 1 117 ? 11.948 -12.501 -18.562 1.00 80.12 117 GLU A N 1
ATOM 882 C CA . GLU A 1 117 ? 10.915 -11.609 -19.115 1.00 80.12 117 GLU A CA 1
ATOM 883 C C . GLU A 1 117 ? 9.566 -12.317 -19.347 1.00 80.12 117 GLU A C 1
ATOM 885 O O . GLU A 1 117 ? 8.502 -11.714 -19.180 1.00 80.12 117 GLU A O 1
ATOM 890 N N . ALA A 1 118 ? 9.589 -13.610 -19.687 1.00 81.88 118 ALA A N 1
ATOM 891 C CA . ALA A 1 118 ? 8.379 -14.412 -19.853 1.00 81.88 118 ALA A CA 1
ATOM 892 C C . ALA A 1 118 ? 7.588 -14.571 -18.540 1.00 81.88 118 ALA A C 1
ATOM 894 O O . ALA A 1 118 ? 6.357 -14.496 -18.549 1.00 81.88 118 ALA A O 1
ATOM 895 N N . ASP A 1 119 ? 8.282 -14.718 -17.409 1.00 86.12 119 ASP A N 1
ATOM 896 C CA . ASP A 1 119 ? 7.666 -14.913 -16.096 1.00 86.12 119 ASP A CA 1
ATOM 897 C C . ASP A 1 119 ? 6.980 -13.634 -15.596 1.00 86.12 119 ASP A C 1
ATOM 899 O O . ASP A 1 119 ? 5.897 -13.691 -15.012 1.00 86.12 119 ASP A O 1
ATOM 903 N N . TYR A 1 120 ? 7.564 -12.460 -15.871 1.00 85.12 120 TYR A N 1
ATOM 904 C CA . TYR A 1 120 ? 6.972 -11.167 -15.499 1.00 85.12 120 TYR A CA 1
ATOM 905 C C . TYR A 1 120 ? 5.677 -10.854 -16.255 1.00 85.12 120 TYR A C 1
ATOM 907 O O . TYR A 1 120 ? 4.817 -10.132 -15.744 1.00 85.12 120 TYR A O 1
ATOM 915 N N . ARG A 1 121 ? 5.515 -11.386 -17.471 1.00 83.06 121 ARG A N 1
ATOM 916 C CA . ARG A 1 121 ? 4.311 -11.169 -18.289 1.00 83.06 121 ARG A CA 1
ATOM 917 C C . ARG A 1 121 ? 3.147 -12.047 -17.863 1.00 83.06 121 ARG A C 1
ATOM 919 O O . ARG A 1 121 ? 1.992 -11.606 -17.919 1.00 83.06 121 ARG A O 1
ATOM 926 N N . GLY A 1 122 ? 3.452 -13.286 -17.485 1.00 86.19 122 GLY A N 1
ATOM 927 C CA . GLY A 1 122 ? 2.460 -14.337 -17.306 1.00 86.19 122 GLY A CA 1
ATOM 928 C C . GLY A 1 122 ? 1.572 -14.525 -18.544 1.00 86.19 122 GLY A C 1
ATOM 929 O O . GLY A 1 122 ? 1.846 -14.025 -19.636 1.00 86.19 122 GLY A O 1
ATOM 930 N N . GLU A 1 123 ? 0.446 -15.214 -18.367 1.00 88.06 123 GLU A N 1
ATOM 931 C CA . GLU A 1 123 ? -0.479 -15.498 -19.475 1.00 88.06 123 GLU A CA 1
ATOM 932 C C . GLU A 1 123 ? -1.188 -14.245 -20.003 1.00 88.06 123 GLU A C 1
ATOM 934 O O . GLU A 1 123 ? -1.503 -14.147 -21.186 1.00 88.06 123 GLU A O 1
ATOM 939 N N . ARG A 1 124 ? -1.416 -13.248 -19.141 1.00 85.50 124 ARG A N 1
ATOM 940 C CA . ARG A 1 124 ? -2.180 -12.046 -19.501 1.00 85.50 124 ARG A CA 1
ATOM 941 C C . ARG A 1 124 ? -1.488 -11.190 -20.566 1.00 85.50 124 ARG A C 1
ATOM 943 O O . ARG A 1 124 ? -2.180 -10.528 -21.335 1.00 85.50 124 ARG A O 1
ATOM 950 N N . PHE A 1 125 ? -0.155 -11.171 -20.597 1.00 84.50 125 PHE A N 1
ATOM 951 C CA . PHE A 1 125 ? 0.624 -10.271 -21.460 1.00 84.50 125 PHE A CA 1
ATOM 952 C C . PHE A 1 125 ? 1.609 -10.994 -22.382 1.00 84.50 125 PHE A C 1
ATOM 954 O O . PHE A 1 125 ? 2.527 -10.371 -22.925 1.00 84.50 125 PHE A O 1
ATOM 961 N N . LYS A 1 126 ? 1.404 -12.297 -22.590 1.00 82.62 126 LYS A N 1
ATOM 962 C CA . LYS A 1 126 ? 2.239 -13.131 -23.458 1.00 82.62 126 LYS A CA 1
ATOM 963 C C . LYS A 1 126 ? 2.346 -12.577 -24.882 1.00 82.62 126 LYS A C 1
ATOM 965 O O . LYS A 1 126 ? 3.447 -12.462 -25.406 1.00 82.62 126 LYS A O 1
ATOM 970 N N . ASP A 1 127 ? 1.224 -12.123 -25.439 1.00 83.00 127 ASP A N 1
ATOM 971 C CA . ASP A 1 127 ? 1.132 -11.595 -26.808 1.00 83.00 127 ASP A CA 1
ATOM 972 C C . ASP A 1 127 ? 1.164 -10.053 -26.868 1.00 83.00 127 ASP A C 1
ATOM 974 O O . ASP A 1 127 ? 0.722 -9.438 -27.839 1.00 83.00 127 ASP A O 1
ATOM 978 N N . PHE A 1 128 ? 1.648 -9.385 -25.815 1.00 81.62 128 PHE A N 1
ATOM 979 C CA . PHE A 1 128 ? 1.638 -7.923 -25.748 1.00 81.62 128 PHE A CA 1
ATOM 980 C C . PHE A 1 128 ? 2.713 -7.299 -26.655 1.00 81.62 128 PHE A C 1
ATOM 982 O O . PHE A 1 128 ? 3.910 -7.418 -26.381 1.00 81.62 128 PHE A O 1
ATOM 989 N N . SER A 1 129 ? 2.274 -6.594 -27.705 1.00 79.81 129 SER A N 1
ATOM 990 C CA . SER A 1 129 ? 3.114 -6.110 -28.813 1.00 79.81 129 SER A CA 1
ATOM 991 C C . SER A 1 129 ? 3.104 -4.582 -29.022 1.00 79.81 129 SER A C 1
ATOM 993 O O . SER A 1 129 ? 3.285 -4.119 -30.149 1.00 79.81 129 SER A O 1
ATOM 995 N N . MET A 1 130 ? 2.846 -3.779 -27.980 1.00 80.81 130 MET A N 1
ATOM 996 C CA . MET A 1 130 ? 2.850 -2.308 -28.102 1.00 80.81 130 MET A CA 1
ATOM 997 C C . MET A 1 130 ? 4.262 -1.733 -28.285 1.00 80.81 130 MET A C 1
ATOM 999 O O . MET A 1 130 ? 5.250 -2.440 -28.130 1.00 80.81 130 MET A O 1
ATOM 1003 N N . ILE A 1 131 ? 4.351 -0.449 -28.631 1.00 79.94 131 ILE A N 1
ATOM 1004 C CA . ILE A 1 131 ? 5.595 0.320 -28.767 1.00 79.94 131 ILE A CA 1
ATOM 1005 C C . ILE A 1 131 ? 5.714 1.250 -27.550 1.00 79.94 131 ILE A C 1
ATOM 1007 O O . ILE A 1 131 ? 4.704 1.790 -27.096 1.00 79.94 131 ILE A O 1
ATOM 1011 N N . ASP A 1 132 ? 6.914 1.397 -26.991 1.00 78.88 132 ASP A N 1
ATOM 1012 C CA . ASP A 1 132 ? 7.164 2.300 -25.869 1.00 78.88 132 ASP A CA 1
ATOM 1013 C C . ASP A 1 132 ? 7.157 3.779 -26.308 1.00 78.88 132 ASP A C 1
ATOM 1015 O O . ASP A 1 132 ? 7.062 4.114 -27.491 1.00 78.88 132 ASP A O 1
ATOM 1019 N N . ALA A 1 133 ? 7.273 4.697 -25.346 1.00 79.44 133 ALA A N 1
ATOM 1020 C CA . ALA A 1 133 ? 7.296 6.136 -25.625 1.00 79.44 133 ALA A CA 1
ATOM 1021 C C . ALA A 1 133 ? 8.505 6.590 -26.472 1.00 79.44 133 ALA A C 1
ATOM 1023 O O . ALA A 1 133 ? 8.508 7.711 -26.976 1.00 79.44 133 ALA A O 1
ATOM 1024 N N . ASN A 1 134 ? 9.512 5.729 -26.645 1.00 79.50 134 ASN A N 1
ATOM 1025 C CA . ASN A 1 134 ? 10.708 5.980 -27.444 1.00 79.50 134 ASN A CA 1
ATOM 1026 C C . ASN A 1 134 ? 10.599 5.393 -28.860 1.00 79.50 134 ASN A C 1
ATOM 1028 O O . ASN A 1 134 ? 11.558 5.469 -29.628 1.00 79.50 134 ASN A O 1
ATOM 1032 N N . GLY A 1 135 ? 9.456 4.803 -29.226 1.00 77.44 135 GLY A N 1
ATOM 1033 C CA . GLY A 1 135 ? 9.277 4.172 -30.531 1.00 77.44 135 GLY A CA 1
ATOM 1034 C C . GLY A 1 135 ? 9.860 2.756 -30.622 1.00 77.44 135 GLY A C 1
ATOM 1035 O O . GLY A 1 135 ? 9.935 2.204 -31.720 1.00 77.44 135 GLY A O 1
ATOM 1036 N N . VAL A 1 136 ? 10.259 2.149 -29.499 1.00 73.50 136 VAL A N 1
ATOM 1037 C CA . VAL A 1 136 ? 10.835 0.800 -29.446 1.00 73.50 136 VAL A CA 1
ATOM 1038 C C . VAL A 1 136 ? 9.725 -0.228 -29.210 1.00 73.50 136 VAL A C 1
ATOM 1040 O O . VAL A 1 136 ? 8.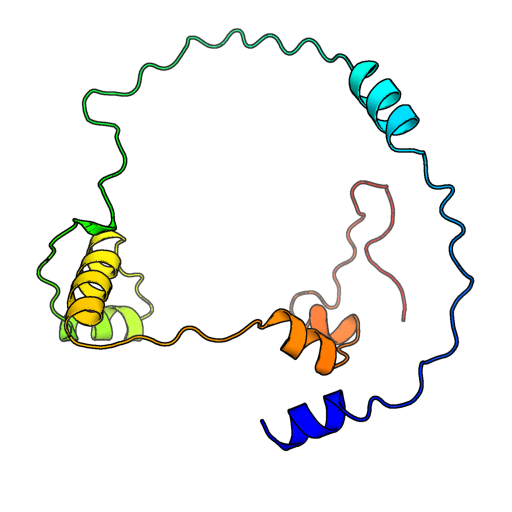955 -0.089 -28.258 1.00 73.50 136 VAL A O 1
ATOM 1043 N N . PRO A 1 137 ? 9.605 -1.282 -30.041 1.00 74.25 137 PRO A N 1
ATOM 1044 C CA . PRO A 1 137 ? 8.663 -2.360 -29.779 1.00 74.25 137 PRO A CA 1
ATOM 1045 C C . PRO A 1 137 ? 8.911 -2.970 -28.397 1.00 74.25 137 PRO A C 1
ATOM 1047 O O . PRO A 1 137 ? 9.992 -3.478 -28.116 1.00 74.25 137 PRO A O 1
ATOM 1050 N N . VAL A 1 138 ? 7.869 -3.028 -27.570 1.00 71.38 138 VAL A N 1
ATOM 1051 C CA . VAL A 1 138 ? 7.830 -3.747 -26.283 1.00 71.38 138 VAL A CA 1
ATOM 1052 C C . VAL A 1 138 ? 7.775 -5.269 -26.525 1.00 71.38 138 VAL A C 1
ATOM 1054 O O . VAL A 1 138 ? 7.436 -6.045 -25.643 1.00 71.38 138 VAL A O 1
ATOM 1057 N N . SE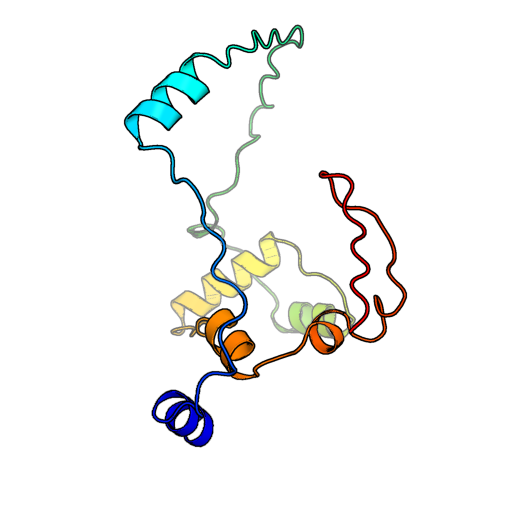R A 1 139 ? 8.110 -5.721 -27.735 1.00 61.84 139 SER A N 1
ATOM 1058 C CA . SER A 1 139 ? 8.226 -7.115 -28.145 1.00 61.84 139 SER A CA 1
ATOM 1059 C C . SER A 1 139 ? 9.689 -7.400 -28.445 1.00 61.84 139 SER A C 1
ATOM 1061 O O . SER A 1 139 ? 10.180 -7.089 -29.530 1.00 61.84 139 SER A O 1
ATOM 1063 N N . LEU A 1 140 ? 10.373 -8.033 -27.503 1.00 56.56 140 LEU A N 1
ATOM 1064 C CA . LEU A 1 140 ? 11.726 -8.521 -27.708 1.00 56.56 140 LEU A CA 1
ATOM 1065 C C . LEU A 1 140 ? 11.625 -10.039 -27.797 1.00 56.56 140 LEU A C 1
ATOM 1067 O O . LEU A 1 140 ? 11.316 -10.708 -26.815 1.00 56.56 140 LEU A O 1
ATOM 1071 N N . LYS A 1 141 ? 11.773 -10.556 -29.022 1.00 47.09 141 LYS A N 1
ATOM 1072 C CA . LYS A 1 1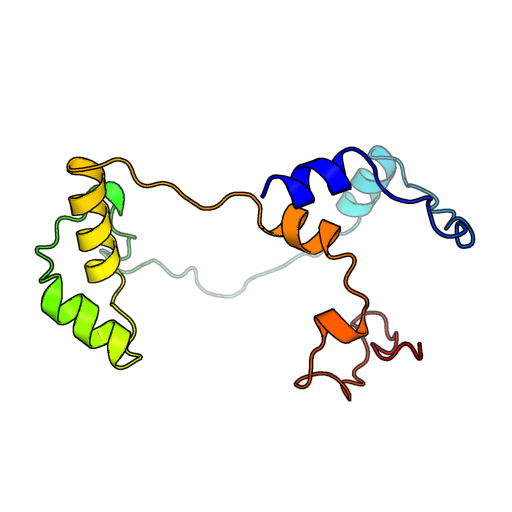41 ? 11.913 -11.994 -29.267 1.00 47.09 141 LYS A CA 1
ATOM 1073 C C . LYS A 1 141 ? 13.020 -12.516 -28.346 1.00 47.09 141 LYS A C 1
ATOM 1075 O O . LYS A 1 141 ? 14.095 -11.915 -28.333 1.00 47.09 141 LYS A O 1
ATOM 1080 N N . GLY A 1 142 ? 12.700 -13.564 -27.584 1.00 44.84 142 GLY A N 1
ATOM 1081 C CA . GLY A 1 142 ? 13.657 -14.291 -26.748 1.00 44.84 142 GLY A CA 1
ATOM 1082 C C . GLY A 1 142 ? 14.842 -14.830 -27.532 1.00 44.84 142 GLY A C 1
ATOM 1083 O O . GLY A 1 142 ? 14.718 -14.983 -28.772 1.00 44.84 142 GLY A O 1
#

InterPro domains:
  IPR036589 Homocysteine-binding domain superfamily [G3DSA:3.20.20.330] (86-134)

Sequence (142 aa):
FLEFAERVKNPPAPVVEGPAMKIEKSTAIQQQEFLRSIKCEVSCAAEHVTPEAGAGTPDVCRVACEVDKKKLAEKIIAGGTPTPSEVLGYFNSELKERICFLDGGMGTRIQAERLEEADYRGERFKDFSMIDANGVPVSLKG

Foldseek 3Di:
DVVLVVCVVPPPDDDDDDDDPPDPDDDPVRVVVVVVVPDDPDDDPDDDDDDDDVPDDPPLLPQADDEDPVVVVVCVVVVHDDDSSNVSNVCNVVVVVDDDDDDDDVVVVVVSVVDDPDRVCDPVCNPPFDADPVRHTPDDDD

Secondary structure (DSSP, 8-state):
-HHHHHHHHSPPPPP------------HHHHHHHHHH--------S---PPPTT-S---GGG------HHHHHHHHHTTPPPPHHHHHHHHHHHHHHSPPPPP--HHHHHHHTT--HHHHHTGGGTT---B-TTS-BS----

Radius of gyration: 25.33 Å; chains: 1; bounding box: 48×52×52 Å

Organism: Alexandrium catenella (NCBI:txid2925)

pLDDT: mean 80.73, std 11.23, range [44.84, 97.12]